Protein AF-J2P1H8-F1 (afdb_monomer)

Foldseek 3Di:
DDDDDDDDDDDDDDPDPPPPPPPPPPPPPDQQDQDPVSVVVVCVVVVHDQDPVCSVVSNVVSVVVNVVSVVVVPDPDPDDD

Secondary structure (DSSP, 8-state):
---PPPPPPPPPPP----------------PPP-SHHHHHHHHHHTTPPPPHHHHHHHHHHHHHHHHHHHHHHHSPPS---

pLDDT: mean 77.39, std 19.14, range [43.78, 97.94]

Solvent-accessible surface area (backbone atoms only — not comparable to full-atom values): 5558 Å² total; per-residue (Å²): 138,86,83,82,78,82,83,80,80,77,81,82,78,84,89,74,80,74,79,73,78,74,70,78,68,77,72,70,83,74,74,62,51,82,47,73,67,47,43,51,51,57,30,49,79,68,77,46,83,82,55,80,90,44,49,67,58,53,52,53,52,32,51,51,50,42,52,50,52,53,54,58,73,71,49,81,70,95,78,87,128

Structure (mmCIF, N/CA/C/O backbone):
data_AF-J2P1H8-F1
#
_entry.id   AF-J2P1H8-F1
#
loop_
_atom_site.group_PDB
_atom_site.id
_atom_site.type_symbol
_atom_site.label_atom_id
_atom_site.label_alt_id
_atom_site.label_comp_id
_atom_site.label_asym_id
_atom_site.label_entity_id
_atom_site.label_seq_id
_atom_site.pdbx_PDB_ins_code
_atom_site.Cartn_x
_atom_site.Cartn_y
_atom_site.Cartn_z
_atom_site.occupancy
_atom_site.B_iso_or_equiv
_atom_site.auth_seq_id
_atom_site.auth_comp_id
_atom_site.auth_asym_id
_atom_site.auth_atom_id
_atom_site.pdbx_PDB_model_num
ATOM 1 N N . MET A 1 1 ? 44.650 -33.725 50.324 1.00 45.28 1 MET A N 1
ATOM 2 C CA . MET A 1 1 ? 44.722 -34.762 49.269 1.00 45.28 1 MET A CA 1
ATOM 3 C C . MET A 1 1 ? 43.383 -34.797 48.543 1.00 45.28 1 MET A C 1
ATOM 5 O O . MET A 1 1 ? 42.363 -34.981 49.188 1.00 45.28 1 MET A O 1
ATOM 9 N N . ARG A 1 2 ? 43.387 -34.476 47.243 1.00 52.72 2 ARG A N 1
ATOM 10 C CA . ARG A 1 2 ? 42.209 -34.241 46.390 1.00 52.72 2 ARG A CA 1
ATOM 11 C C . ARG A 1 2 ? 41.752 -35.559 45.753 1.00 52.72 2 ARG A C 1
ATOM 13 O O . ARG A 1 2 ? 42.588 -36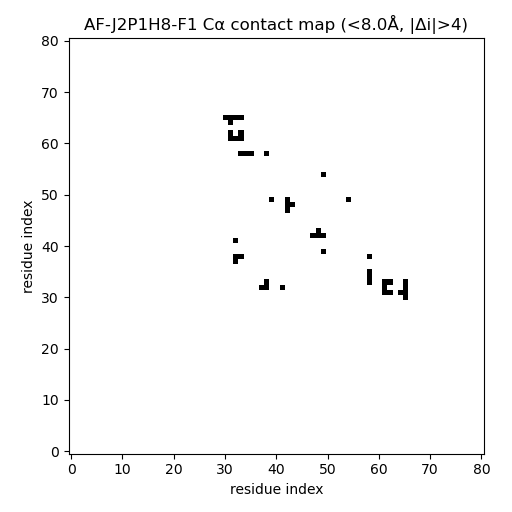.267 45.204 1.00 52.72 2 ARG A O 1
ATOM 20 N N . ARG A 1 3 ? 40.449 -35.847 45.741 1.00 62.16 3 ARG A N 1
ATOM 21 C CA . ARG A 1 3 ? 39.839 -36.721 44.727 1.00 62.16 3 ARG A CA 1
ATOM 22 C C . ARG A 1 3 ? 38.887 -35.855 43.914 1.00 62.16 3 ARG A C 1
ATOM 24 O O . ARG A 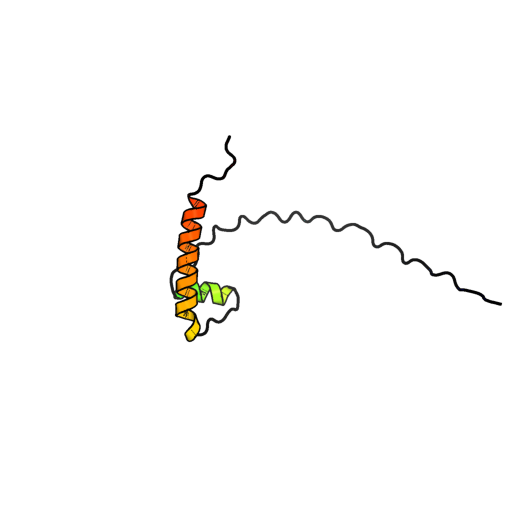1 3 ? 37.825 -35.482 44.393 1.00 62.16 3 ARG A O 1
ATOM 31 N N . MET A 1 4 ? 39.348 -35.448 42.735 1.00 54.09 4 MET A N 1
ATOM 32 C CA . MET A 1 4 ? 38.516 -34.801 41.728 1.00 54.09 4 MET A CA 1
ATOM 33 C C . MET A 1 4 ? 37.700 -35.879 41.017 1.00 54.09 4 MET A C 1
ATOM 35 O O . MET A 1 4 ? 38.267 -36.855 40.529 1.00 54.09 4 MET A O 1
ATOM 39 N N . SER A 1 5 ? 36.381 -35.717 40.998 1.00 69.62 5 SER A N 1
ATOM 40 C CA . SER A 1 5 ? 35.476 -36.562 40.220 1.00 69.62 5 SER A CA 1
ATOM 41 C C . SER A 1 5 ? 35.673 -36.295 38.723 1.00 69.62 5 SER A C 1
ATOM 43 O O . SER A 1 5 ? 35.770 -35.127 38.338 1.00 69.62 5 SER A O 1
ATOM 45 N N . PRO A 1 6 ? 35.717 -37.322 37.857 1.00 66.06 6 PRO A N 1
ATOM 46 C CA . PRO A 1 6 ? 35.754 -37.104 36.420 1.00 66.06 6 PRO A CA 1
ATOM 47 C C . PRO A 1 6 ? 34.394 -36.595 35.926 1.00 66.06 6 PRO A C 1
ATOM 49 O O . PRO A 1 6 ? 33.343 -37.175 36.202 1.00 66.06 6 PRO A O 1
ATOM 52 N N . HIS A 1 7 ? 34.442 -35.498 35.175 1.00 60.06 7 HIS A N 1
ATOM 53 C CA . HIS A 1 7 ? 33.345 -34.971 34.375 1.00 60.06 7 HIS A CA 1
ATOM 54 C C . HIS A 1 7 ? 32.898 -36.048 33.375 1.00 60.06 7 HIS A C 1
ATOM 56 O O . HIS A 1 7 ? 33.690 -36.512 32.557 1.00 60.06 7 HIS A O 1
ATOM 62 N N . ARG A 1 8 ? 31.628 -36.458 33.430 1.00 64.12 8 ARG A N 1
ATOM 63 C CA . ARG A 1 8 ? 31.029 -37.336 32.415 1.00 64.12 8 ARG A CA 1
ATOM 64 C C . ARG A 1 8 ? 30.698 -36.471 31.187 1.00 64.12 8 ARG A C 1
ATOM 66 O O . ARG A 1 8 ? 30.009 -35.467 31.375 1.00 64.12 8 ARG A O 1
ATOM 73 N N . PRO A 1 9 ? 31.182 -36.765 29.970 1.00 59.44 9 PRO A N 1
ATOM 74 C CA . PRO A 1 9 ? 30.690 -36.086 28.777 1.00 59.44 9 PRO A CA 1
ATOM 75 C C . PRO A 1 9 ? 29.270 -36.577 28.457 1.00 59.44 9 PRO A C 1
ATOM 77 O O . PRO A 1 9 ? 28.982 -37.773 28.540 1.00 59.44 9 PRO A O 1
ATOM 80 N N . SER A 1 10 ? 28.377 -35.640 28.133 1.00 58.84 10 SER A N 1
ATOM 81 C CA . SER A 1 10 ? 27.037 -35.938 27.617 1.00 58.84 10 SER A CA 1
ATOM 82 C C . SER A 1 10 ? 27.158 -36.612 26.244 1.00 58.84 10 SER A C 1
ATOM 84 O O . SER A 1 10 ? 27.984 -36.166 25.444 1.00 58.84 10 SER A O 1
ATOM 86 N N . PRO A 1 11 ? 26.369 -37.657 25.933 1.00 57.06 11 PRO A N 1
ATOM 87 C CA . PRO A 1 11 ? 26.371 -38.241 24.599 1.00 57.06 11 PRO A CA 1
ATOM 88 C C . PRO A 1 11 ? 25.845 -37.229 23.574 1.00 57.06 11 PRO A C 1
ATOM 90 O O . PRO A 1 11 ? 24.877 -36.511 23.830 1.00 57.06 11 PRO A O 1
ATOM 93 N N . ALA A 1 12 ? 26.529 -37.177 22.430 1.00 53.56 12 ALA A N 1
ATOM 94 C CA . ALA A 1 12 ? 26.155 -36.404 21.257 1.00 53.56 12 ALA A CA 1
ATOM 95 C C . ALA A 1 12 ? 24.723 -36.749 20.817 1.00 53.56 12 ALA A C 1
ATOM 97 O O . ALA A 1 12 ? 24.356 -37.922 20.739 1.00 53.56 12 ALA A O 1
ATOM 98 N N . ALA A 1 13 ? 23.924 -35.718 20.544 1.00 52.81 13 ALA A N 1
ATOM 99 C CA . ALA A 1 13 ? 22.616 -35.879 19.929 1.00 52.81 13 ALA A CA 1
ATOM 100 C C . ALA A 1 13 ? 22.779 -36.435 18.499 1.00 52.81 13 ALA A C 1
ATOM 102 O O . ALA A 1 13 ? 23.692 -35.999 17.792 1.00 52.81 13 ALA A O 1
ATOM 103 N N . PRO A 1 14 ? 21.922 -37.373 18.063 1.00 56.09 14 PRO A N 1
ATOM 104 C CA . PRO A 1 14 ? 21.955 -37.890 16.703 1.00 56.09 14 PRO A CA 1
ATOM 105 C C . PRO A 1 14 ? 21.594 -36.788 15.698 1.00 56.09 14 PRO A C 1
ATOM 107 O O . PRO A 1 14 ? 20.553 -36.135 15.790 1.00 56.09 14 PRO A O 1
ATOM 110 N N . THR A 1 15 ? 22.499 -36.580 14.746 1.00 60.44 15 THR A N 1
ATOM 111 C CA . THR A 1 15 ? 22.315 -35.808 13.518 1.00 60.44 15 THR A CA 1
ATOM 112 C C . THR A 1 15 ? 21.446 -36.592 12.549 1.00 60.44 15 THR A C 1
ATOM 114 O O . THR A 1 15 ? 21.978 -37.339 11.744 1.00 60.44 15 THR A O 1
ATOM 117 N N . ASP A 1 16 ? 20.139 -36.371 12.604 1.00 51.88 16 ASP A N 1
ATOM 118 C CA . ASP A 1 16 ? 19.220 -36.669 11.504 1.00 51.88 16 ASP A CA 1
ATOM 119 C C . ASP A 1 16 ? 18.112 -35.616 11.525 1.00 51.88 16 ASP A C 1
ATOM 121 O O . ASP A 1 16 ? 16.977 -35.851 11.931 1.00 51.88 16 ASP A O 1
ATOM 125 N N . ARG A 1 17 ? 18.461 -34.383 11.138 1.00 54.72 17 ARG A N 1
ATOM 126 C CA . ARG A 1 17 ? 17.446 -33.433 10.683 1.00 54.72 17 ARG A CA 1
ATOM 127 C C . ARG A 1 17 ? 17.364 -33.598 9.179 1.00 54.72 17 ARG A C 1
ATOM 129 O O . ARG A 1 17 ? 18.003 -32.865 8.426 1.00 54.72 17 ARG A O 1
ATOM 136 N N . GLU A 1 18 ? 16.636 -34.641 8.791 1.00 50.53 18 GLU A N 1
ATOM 13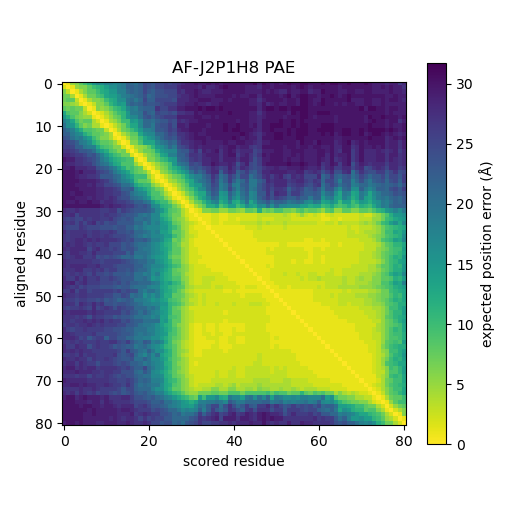7 C CA . GLU A 1 18 ? 16.165 -34.858 7.433 1.00 50.53 18 GLU A CA 1
ATOM 138 C C . GLU A 1 18 ? 15.766 -33.512 6.835 1.00 50.53 18 GLU A C 1
ATOM 140 O O . GLU A 1 18 ? 14.933 -32.765 7.358 1.00 50.53 18 GLU A O 1
ATOM 145 N N . THR A 1 19 ? 16.465 -33.179 5.759 1.00 60.22 19 THR A N 1
ATOM 146 C CA . THR A 1 19 ? 16.148 -32.062 4.891 1.00 60.22 19 THR A CA 1
ATOM 147 C C . THR A 1 19 ? 14.802 -32.382 4.263 1.00 60.22 19 THR A C 1
ATOM 149 O O . THR A 1 19 ? 14.729 -33.056 3.239 1.00 60.22 19 THR A O 1
ATOM 152 N N . MET A 1 20 ? 13.718 -31.940 4.900 1.00 53.38 20 MET A N 1
ATOM 153 C CA . MET A 1 20 ? 12.443 -31.835 4.215 1.00 53.38 20 MET A CA 1
ATOM 154 C C . MET A 1 20 ? 12.666 -30.760 3.159 1.00 53.38 20 MET A C 1
ATOM 156 O O . MET A 1 20 ? 12.803 -29.582 3.483 1.00 53.38 20 MET A O 1
ATOM 160 N N . ALA A 1 21 ? 12.850 -31.203 1.916 1.00 58.25 21 ALA A N 1
ATOM 161 C CA . ALA A 1 21 ? 12.905 -30.345 0.753 1.00 58.25 21 ALA A CA 1
ATOM 162 C C . ALA A 1 21 ? 11.595 -29.558 0.727 1.00 58.25 21 ALA A C 1
ATOM 164 O O . ALA A 1 21 ? 10.560 -30.051 0.275 1.00 58.25 21 ALA A O 1
ATOM 165 N N . GLU A 1 22 ? 11.634 -28.357 1.297 1.00 55.12 22 GLU A N 1
ATOM 166 C CA . GLU A 1 22 ? 10.592 -27.365 1.146 1.00 55.12 22 GLU A CA 1
ATOM 167 C C . GLU A 1 22 ? 10.581 -27.068 -0.349 1.00 55.12 22 GLU A C 1
ATOM 169 O O . GLU A 1 22 ? 11.444 -26.369 -0.878 1.00 55.12 22 GLU A O 1
ATOM 174 N N . THR A 1 23 ? 9.684 -27.749 -1.066 1.00 54.81 23 THR A N 1
ATOM 175 C CA . THR A 1 23 ? 9.392 -27.421 -2.455 1.00 54.81 23 THR A CA 1
ATOM 176 C C . THR A 1 23 ? 9.081 -25.933 -2.426 1.00 54.81 23 THR A C 1
ATOM 178 O O . THR A 1 23 ? 8.158 -25.571 -1.691 1.00 54.81 23 THR A O 1
ATOM 181 N N . PRO A 1 24 ? 9.844 -25.065 -3.119 1.00 55.59 24 PRO A N 1
ATOM 182 C CA . PRO A 1 24 ? 9.523 -23.654 -3.149 1.00 55.59 24 PRO A CA 1
ATOM 183 C C . PRO A 1 24 ? 8.130 -23.582 -3.753 1.00 55.59 24 PRO A C 1
ATOM 185 O O . PRO A 1 24 ? 7.961 -23.816 -4.949 1.00 55.59 24 PRO A O 1
ATOM 188 N N . ALA A 1 25 ? 7.115 -23.368 -2.914 1.00 51.66 25 ALA A N 1
ATOM 189 C CA . ALA A 1 25 ? 5.805 -23.006 -3.400 1.00 51.66 25 ALA A CA 1
ATOM 190 C C . ALA A 1 25 ? 6.075 -21.775 -4.252 1.00 51.66 25 ALA A C 1
ATOM 192 O O . ALA A 1 25 ? 6.606 -20.790 -3.734 1.00 51.66 25 ALA A O 1
ATOM 193 N N . GLU A 1 26 ? 5.852 -21.898 -5.560 1.00 46.38 26 GLU A N 1
ATOM 194 C CA . GLU A 1 26 ? 6.037 -20.815 -6.510 1.00 46.38 26 GLU A CA 1
ATOM 195 C C . GLU A 1 26 ? 5.319 -19.614 -5.915 1.00 46.38 26 GLU A C 1
ATOM 197 O O . GLU A 1 26 ? 4.093 -19.625 -5.785 1.00 46.38 26 GLU A O 1
ATOM 202 N N . ALA A 1 27 ? 6.094 -18.657 -5.393 1.00 51.16 27 ALA A N 1
ATOM 203 C CA . ALA A 1 27 ? 5.515 -17.544 -4.676 1.00 51.16 27 ALA A CA 1
ATOM 204 C C . ALA A 1 27 ? 4.640 -16.850 -5.716 1.00 51.16 27 ALA A C 1
ATOM 206 O O . ALA A 1 27 ? 5.197 -16.370 -6.712 1.00 51.16 27 ALA A O 1
ATOM 207 N N . PRO A 1 28 ? 3.300 -16.836 -5.552 1.00 54.94 28 PRO A N 1
ATOM 208 C CA . PRO A 1 28 ? 2.448 -16.154 -6.506 1.00 54.94 28 PRO A CA 1
ATOM 209 C C . PRO A 1 28 ? 3.030 -14.759 -6.621 1.00 54.94 28 PRO A C 1
ATOM 211 O O . PRO A 1 28 ? 3.352 -14.165 -5.589 1.00 54.94 28 PRO A O 1
ATOM 214 N N . THR A 1 29 ? 3.281 -14.284 -7.844 1.00 59.44 29 THR A N 1
ATOM 215 C CA . THR A 1 29 ? 3.884 -12.972 -8.084 1.00 59.44 29 THR A CA 1
ATOM 216 C C . THR A 1 29 ? 2.992 -11.927 -7.431 1.00 59.44 29 THR A C 1
ATOM 218 O O . THR A 1 29 ? 2.046 -11.439 -8.049 1.00 59.44 29 THR A O 1
ATOM 221 N N . ALA A 1 30 ? 3.233 -11.651 -6.151 1.00 63.22 30 ALA A N 1
ATOM 222 C CA . ALA A 1 30 ? 2.273 -10.961 -5.322 1.00 63.22 30 ALA A CA 1
ATOM 223 C C . ALA A 1 30 ? 2.253 -9.526 -5.824 1.00 63.22 30 ALA A C 1
ATOM 225 O O . ALA A 1 30 ? 3.252 -8.799 -5.757 1.00 63.22 30 ALA A O 1
ATOM 226 N N . ALA A 1 31 ? 1.141 -9.150 -6.446 1.00 82.44 31 ALA A N 1
ATOM 227 C CA . ALA A 1 31 ? 0.913 -7.773 -6.812 1.00 82.44 31 ALA A CA 1
ATOM 228 C C . ALA A 1 31 ? 0.926 -6.948 -5.521 1.00 82.44 31 ALA A C 1
ATOM 230 O O . ALA A 1 31 ? 0.353 -7.350 -4.509 1.00 82.44 31 ALA A O 1
ATOM 231 N N . VAL A 1 32 ? 1.634 -5.820 -5.542 1.00 92.44 32 VAL A N 1
ATOM 232 C CA . VAL A 1 32 ? 1.604 -4.877 -4.423 1.00 92.44 32 VAL A CA 1
ATOM 233 C C . VAL A 1 32 ? 0.184 -4.293 -4.371 1.00 92.44 32 VAL A C 1
ATOM 235 O O . VAL A 1 32 ? -0.236 -3.764 -5.403 1.00 92.44 32 VAL A O 1
ATOM 238 N N . PRO A 1 33 ? -0.546 -4.384 -3.239 1.00 94.56 33 PRO A N 1
ATOM 239 C CA . PRO A 1 33 ? -1.875 -3.787 -3.087 1.00 94.56 33 PRO A CA 1
ATOM 240 C C . PRO A 1 33 ? -1.864 -2.300 -3.453 1.00 94.56 33 PRO A C 1
ATOM 242 O O . PRO A 1 33 ? -0.957 -1.580 -3.026 1.00 94.56 33 PRO A O 1
ATOM 245 N N . GLN A 1 34 ? -2.834 -1.837 -4.245 1.00 91.69 34 GLN A N 1
ATOM 246 C CA . GLN A 1 34 ? -2.860 -0.458 -4.750 1.00 91.69 34 GLN A CA 1
ATOM 247 C C . GLN A 1 34 ? -4.101 0.329 -4.315 1.00 91.69 34 GLN A C 1
ATOM 249 O O . GLN A 1 34 ? -4.032 1.555 -4.240 1.00 91.69 34 GLN A O 1
ATOM 254 N N . SER A 1 35 ? -5.214 -0.345 -4.024 1.00 94.12 35 SER A N 1
ATOM 255 C CA . SER A 1 35 ? -6.440 0.284 -3.511 1.00 94.12 35 SER A CA 1
ATOM 256 C C . SER A 1 35 ? -6.575 0.146 -1.993 1.00 94.12 35 SER A C 1
ATOM 258 O O . SER A 1 35 ? -5.975 -0.738 -1.386 1.00 94.12 35 SER A O 1
ATOM 260 N N . ALA A 1 36 ? -7.391 1.002 -1.370 1.00 92.94 36 ALA A N 1
ATOM 261 C CA . ALA A 1 36 ? -7.654 0.938 0.069 1.00 92.94 36 ALA A CA 1
ATOM 262 C C . ALA A 1 36 ? -8.204 -0.435 0.502 1.00 92.94 36 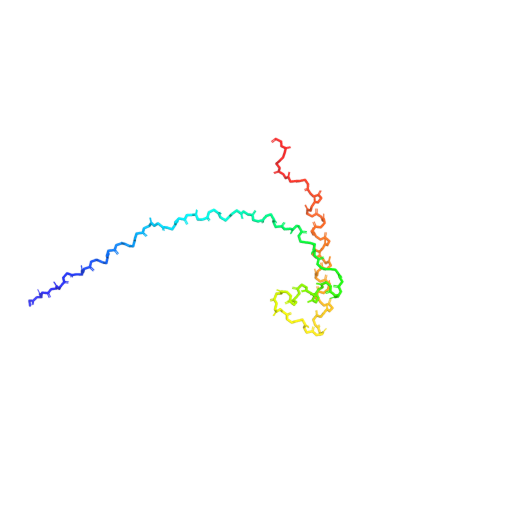ALA A C 1
ATOM 264 O O . ALA A 1 36 ? -7.738 -0.992 1.493 1.00 92.94 36 ALA A O 1
ATOM 265 N N . ASP A 1 37 ? -9.112 -1.017 -0.287 1.00 94.44 37 ASP A N 1
ATOM 266 C CA . ASP A 1 37 ? -9.706 -2.328 -0.002 1.00 94.44 37 ASP A CA 1
ATOM 267 C C . ASP A 1 37 ? -8.674 -3.458 -0.085 1.00 94.44 37 ASP A C 1
ATOM 269 O O . ASP A 1 37 ? -8.620 -4.322 0.789 1.00 94.44 37 ASP A O 1
ATOM 273 N N . GLU A 1 38 ? -7.801 -3.439 -1.097 1.00 95.44 38 GLU A N 1
ATOM 274 C CA . GLU A 1 38 ? -6.716 -4.421 -1.215 1.00 95.44 38 GLU A CA 1
ATOM 275 C C . GLU A 1 38 ? -5.713 -4.290 -0.065 1.00 95.44 38 GLU A C 1
ATOM 277 O O . GLU A 1 38 ? -5.212 -5.296 0.440 1.00 95.44 38 GLU A O 1
ATOM 282 N N . ILE A 1 39 ? -5.415 -3.059 0.360 1.00 96.25 39 ILE A N 1
ATOM 283 C CA . ILE A 1 39 ? -4.521 -2.784 1.488 1.00 96.25 39 ILE A CA 1
ATOM 284 C C . ILE A 1 39 ? -5.135 -3.322 2.782 1.00 96.25 39 ILE A C 1
ATOM 286 O O . ILE A 1 39 ? -4.456 -4.037 3.522 1.00 96.25 39 ILE A O 1
ATOM 290 N N . ALA A 1 40 ? -6.413 -3.036 3.033 1.00 95.25 40 ALA A N 1
ATOM 291 C CA . ALA A 1 40 ? -7.137 -3.521 4.203 1.00 95.25 40 ALA A CA 1
ATOM 292 C C . ALA A 1 40 ? -7.236 -5.054 4.212 1.00 95.25 40 ALA A C 1
ATOM 294 O O . ALA A 1 40 ? -6.963 -5.683 5.234 1.00 9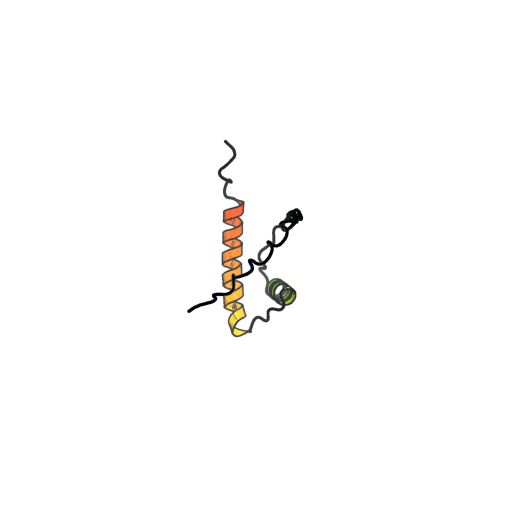5.25 40 ALA A O 1
ATOM 295 N N . ALA A 1 41 ? -7.540 -5.671 3.068 1.00 94.81 41 ALA A N 1
ATOM 296 C CA . ALA A 1 41 ? -7.588 -7.123 2.931 1.00 94.81 41 ALA A CA 1
ATOM 297 C C . ALA A 1 41 ? -6.213 -7.767 3.175 1.00 94.81 41 ALA A C 1
ATOM 299 O O . ALA A 1 41 ? -6.111 -8.752 3.907 1.00 94.81 41 ALA A O 1
ATOM 300 N N . ALA A 1 42 ? -5.140 -7.196 2.616 1.00 95.31 42 ALA A N 1
ATOM 301 C CA . ALA A 1 42 ? -3.780 -7.698 2.802 1.00 95.31 42 ALA A CA 1
ATOM 302 C C . ALA A 1 42 ? -3.288 -7.540 4.250 1.00 95.31 42 ALA A C 1
ATOM 304 O O . ALA A 1 42 ? -2.613 -8.430 4.772 1.00 95.31 42 ALA A O 1
ATOM 305 N N . ALA A 1 43 ? -3.627 -6.429 4.908 1.00 96.06 43 ALA A N 1
ATOM 306 C CA . ALA A 1 43 ? -3.332 -6.213 6.320 1.00 96.06 43 ALA A CA 1
ATOM 307 C C . ALA A 1 43 ? -4.120 -7.192 7.205 1.00 96.06 43 ALA A C 1
ATOM 309 O O . ALA A 1 43 ? -3.526 -7.874 8.042 1.00 96.06 43 ALA A O 1
ATOM 310 N N . GLY A 1 44 ? -5.421 -7.351 6.947 1.00 96.50 44 GLY A N 1
ATOM 311 C CA . GLY A 1 44 ? -6.300 -8.275 7.664 1.00 96.50 44 GLY A CA 1
ATOM 312 C C . GLY A 1 44 ? -5.867 -9.735 7.536 1.00 96.50 44 GLY A C 1
ATOM 313 O O . GLY A 1 44 ? -5.782 -10.437 8.541 1.00 96.50 44 GLY A O 1
ATOM 314 N N . ALA A 1 45 ? -5.474 -10.175 6.337 1.00 95.62 45 ALA A N 1
ATOM 315 C CA . ALA A 1 45 ? -4.919 -11.513 6.110 1.00 95.62 45 ALA A CA 1
ATOM 316 C C . ALA A 1 45 ? -3.631 -11.780 6.914 1.00 95.62 45 ALA A C 1
ATOM 318 O O . ALA A 1 45 ? -3.278 -12.932 7.156 1.00 95.62 45 ALA A O 1
ATOM 319 N N . ARG A 1 46 ? -2.932 -10.721 7.341 1.00 94.75 46 ARG A N 1
ATOM 320 C CA . ARG A 1 46 ? -1.725 -10.782 8.179 1.00 94.75 46 ARG A CA 1
ATOM 321 C C . ARG A 1 46 ? -1.989 -10.472 9.655 1.00 94.75 46 ARG A C 1
ATOM 323 O O . ARG A 1 46 ? -1.038 -10.419 10.428 1.00 94.75 46 ARG A O 1
ATOM 330 N N . GLY A 1 47 ? -3.244 -10.248 10.049 1.00 96.94 47 GLY A N 1
ATOM 331 C CA . GLY A 1 47 ? -3.599 -9.850 11.413 1.00 96.94 47 GLY A CA 1
ATOM 332 C C . GLY A 1 47 ? -3.063 -8.470 11.810 1.00 96.94 47 GLY A C 1
ATOM 333 O O . GLY A 1 47 ? -2.853 -8.211 12.992 1.00 96.94 47 GLY A O 1
ATOM 334 N N . LEU A 1 48 ? -2.805 -7.595 10.834 1.00 96.31 48 LEU A N 1
ATOM 335 C CA . LEU A 1 48 ? -2.325 -6.234 11.056 1.00 96.31 48 LEU A CA 1
ATOM 336 C C . LEU A 1 48 ? -3.496 -5.253 11.006 1.00 96.31 48 LEU A C 1
ATOM 338 O O . LEU A 1 48 ? -4.319 -5.307 10.094 1.00 96.31 48 LEU A O 1
ATOM 342 N N . SER A 1 49 ? -3.525 -4.321 11.957 1.00 96.38 49 SER A N 1
ATOM 343 C CA . SER A 1 49 ? -4.441 -3.181 11.936 1.00 96.38 49 SER A CA 1
ATOM 344 C C . SER A 1 49 ? -3.681 -1.929 11.512 1.00 96.38 49 SER A C 1
ATOM 346 O O . SER A 1 49 ? -2.640 -1.613 12.092 1.00 96.38 49 SER A O 1
ATOM 348 N N . ILE A 1 50 ? -4.178 -1.236 10.490 1.00 95.75 50 ILE A N 1
ATOM 349 C CA . ILE A 1 50 ? -3.630 0.045 10.038 1.00 95.75 50 ILE A CA 1
ATOM 350 C C . ILE A 1 50 ? -4.460 1.138 10.703 1.00 95.75 50 ILE A C 1
ATOM 352 O O . ILE A 1 50 ? -5.674 1.186 10.528 1.00 95.75 50 ILE A O 1
ATOM 356 N N . LEU A 1 51 ? -3.807 1.992 11.490 1.00 96.69 51 LEU A N 1
ATOM 357 C CA . LEU A 1 51 ? -4.477 3.128 12.115 1.00 96.69 51 LEU A CA 1
ATOM 358 C C . LEU A 1 51 ? -4.831 4.185 11.051 1.00 96.69 51 LEU A C 1
ATOM 360 O O . LEU A 1 51 ? -4.038 4.360 10.117 1.00 96.69 51 LEU A O 1
ATOM 364 N N . PRO A 1 52 ? -5.953 4.919 11.188 1.00 95.75 52 PRO A N 1
ATOM 365 C CA . PRO A 1 52 ? -6.384 5.914 10.201 1.00 95.75 52 PRO A CA 1
ATOM 366 C C . PRO A 1 52 ? -5.307 6.953 9.860 1.00 95.75 52 PRO A C 1
ATOM 368 O O . PRO A 1 52 ? -5.098 7.299 8.699 1.00 95.75 52 PRO A O 1
ATOM 371 N N . GLU A 1 53 ? -4.546 7.409 10.856 1.00 97.19 53 GLU A N 1
ATOM 372 C CA . GLU A 1 53 ? -3.441 8.355 10.681 1.00 97.19 53 GLU A CA 1
ATOM 373 C C . GLU A 1 53 ? -2.274 7.800 9.844 1.00 97.19 53 GLU A C 1
ATOM 375 O O . GLU A 1 53 ? -1.468 8.566 9.314 1.00 97.19 53 GLU A O 1
ATOM 380 N N . CYS A 1 54 ? -2.173 6.475 9.698 1.00 97.31 54 CYS A N 1
ATOM 381 C CA . CYS A 1 54 ? -1.128 5.805 8.929 1.00 97.31 54 CYS A CA 1
ATOM 382 C C . CYS A 1 54 ? -1.537 5.500 7.479 1.00 97.31 54 CYS A C 1
ATOM 384 O O . CYS A 1 54 ? -0.656 5.246 6.655 1.00 97.31 54 CYS A O 1
ATOM 386 N N . GLU A 1 55 ? -2.829 5.527 7.137 1.00 95.69 55 GLU A N 1
ATOM 387 C CA . GLU A 1 55 ? -3.344 5.075 5.833 1.00 95.69 55 GLU A CA 1
ATOM 388 C C . GLU A 1 55 ? -2.703 5.812 4.647 1.00 95.69 55 GLU A C 1
ATOM 390 O O . GLU A 1 55 ? -2.266 5.194 3.668 1.00 95.69 55 GLU A O 1
ATOM 395 N N . ALA A 1 56 ? -2.570 7.137 4.753 1.00 96.75 56 ALA A N 1
ATOM 396 C CA . ALA A 1 56 ? -1.947 7.960 3.717 1.00 96.75 56 ALA A CA 1
ATOM 397 C C . ALA A 1 56 ? -0.463 7.601 3.502 1.00 96.75 56 ALA A C 1
ATOM 399 O O . ALA A 1 56 ? 0.015 7.539 2.370 1.00 96.75 56 ALA A O 1
ATOM 400 N N . GLY A 1 57 ? 0.270 7.312 4.581 1.00 97.88 57 GLY A N 1
ATOM 401 C CA . GLY A 1 57 ? 1.675 6.907 4.500 1.00 97.88 57 GLY A CA 1
ATOM 402 C C . GLY A 1 57 ? 1.846 5.500 3.925 1.00 97.88 57 GLY A C 1
ATOM 403 O O . GLY A 1 57 ? 2.700 5.275 3.065 1.00 97.88 57 GLY A O 1
ATOM 404 N N . VAL A 1 58 ? 1.005 4.557 4.361 1.00 97.88 58 VAL A N 1
ATOM 405 C CA . VAL A 1 58 ? 1.019 3.172 3.871 1.00 97.88 58 VAL A CA 1
ATOM 406 C C . VAL A 1 58 ? 0.712 3.128 2.376 1.00 97.88 58 VAL A C 1
ATOM 408 O O . VAL A 1 58 ? 1.465 2.514 1.620 1.00 97.88 58 VAL A O 1
ATOM 411 N N . SER A 1 59 ? -0.338 3.820 1.932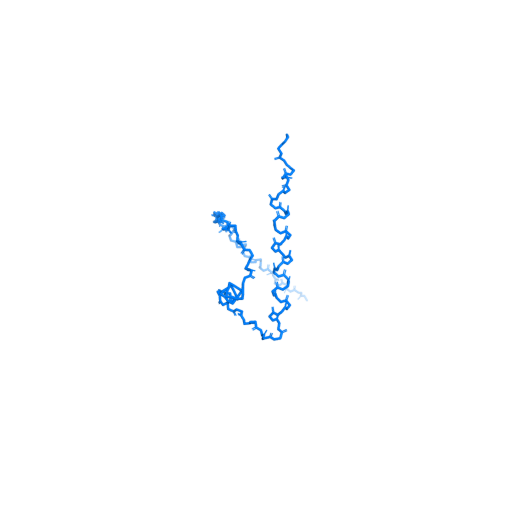 1.00 97.56 59 SER A N 1
ATOM 412 C CA . SER A 1 59 ? -0.708 3.882 0.512 1.00 97.56 59 SER A CA 1
ATOM 413 C C . SER A 1 59 ? 0.399 4.498 -0.353 1.00 97.56 59 SER A C 1
ATOM 415 O O . SER A 1 59 ? 0.753 3.928 -1.387 1.00 97.56 59 SER A 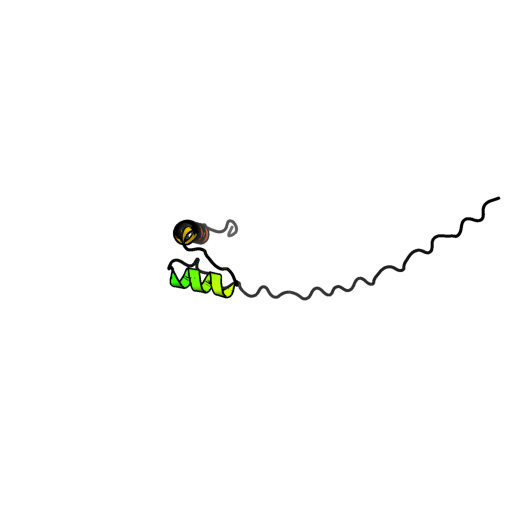O 1
ATOM 417 N N . ALA A 1 60 ? 1.023 5.594 0.092 1.00 97.56 60 ALA A N 1
ATOM 418 C CA . ALA A 1 60 ? 2.146 6.211 -0.615 1.00 97.56 60 ALA A CA 1
ATOM 419 C C . ALA A 1 60 ? 3.355 5.265 -0.739 1.00 97.56 60 ALA A C 1
ATOM 421 O O . ALA A 1 60 ? 3.946 5.136 -1.816 1.00 97.56 60 ALA A O 1
ATOM 422 N N . ASN A 1 61 ? 3.707 4.558 0.339 1.00 97.94 61 ASN A N 1
ATOM 423 C CA . ASN A 1 61 ? 4.815 3.605 0.324 1.00 97.94 61 ASN A CA 1
ATOM 424 C C . ASN A 1 61 ? 4.533 2.409 -0.601 1.00 97.94 61 ASN A C 1
ATOM 426 O O . ASN A 1 61 ? 5.391 2.002 -1.384 1.00 97.94 61 ASN A O 1
ATOM 430 N N . LEU A 1 62 ? 3.313 1.869 -0.568 1.00 97.12 62 LEU A N 1
ATOM 431 C CA . LEU A 1 62 ? 2.912 0.778 -1.457 1.00 97.12 62 LEU A CA 1
ATOM 432 C C . LEU A 1 62 ? 2.908 1.212 -2.928 1.00 97.12 62 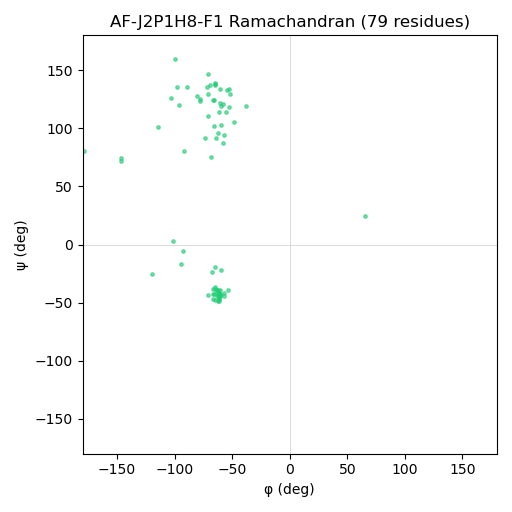LEU A C 1
ATOM 434 O O . LEU A 1 62 ? 3.359 0.453 -3.784 1.00 97.12 62 LEU A O 1
ATOM 438 N N . ALA A 1 63 ? 2.513 2.449 -3.237 1.00 96.06 63 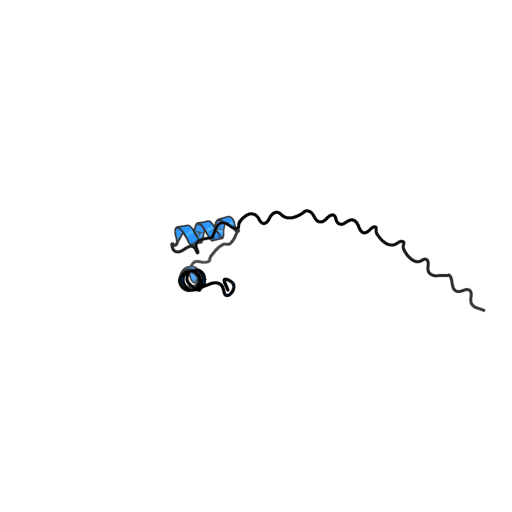ALA A N 1
ATOM 439 C CA . ALA A 1 63 ? 2.624 2.993 -4.589 1.00 96.06 63 ALA A CA 1
ATOM 440 C C . ALA A 1 63 ? 4.087 3.063 -5.069 1.00 96.06 63 ALA A C 1
ATOM 442 O O . ALA A 1 63 ? 4.391 2.684 -6.208 1.00 96.06 63 ALA A O 1
ATOM 443 N N . LEU A 1 64 ? 5.010 3.485 -4.196 1.00 96.62 64 LEU A N 1
ATOM 444 C CA . LEU A 1 64 ? 6.445 3.496 -4.489 1.00 96.62 64 LEU A CA 1
ATOM 445 C C . LEU A 1 64 ? 6.977 2.081 -4.758 1.00 96.62 64 LEU A C 1
ATOM 447 O O . LEU A 1 64 ? 7.660 1.858 -5.763 1.00 96.62 64 LEU A O 1
ATOM 451 N N . LEU A 1 65 ? 6.624 1.116 -3.906 1.00 95.44 65 LEU A N 1
ATOM 452 C CA . LEU A 1 65 ? 7.009 -0.288 -4.065 1.00 95.44 65 LEU A CA 1
ATOM 453 C C . LEU A 1 65 ? 6.431 -0.897 -5.344 1.00 95.44 65 LEU A C 1
ATOM 455 O O . LEU A 1 65 ? 7.144 -1.597 -6.060 1.00 95.44 65 LEU A O 1
ATOM 459 N N . ALA A 1 66 ? 5.176 -0.593 -5.683 1.00 93.38 66 ALA A N 1
ATOM 460 C CA . ALA A 1 66 ? 4.544 -1.055 -6.914 1.00 93.38 66 ALA A CA 1
ATOM 461 C C . ALA A 1 66 ? 5.298 -0.547 -8.149 1.00 93.38 66 ALA A C 1
ATOM 463 O O . ALA A 1 66 ? 5.571 -1.317 -9.074 1.00 93.38 66 ALA A O 1
ATOM 464 N N . ARG A 1 67 ? 5.691 0.734 -8.155 1.00 92.81 67 ARG A N 1
ATOM 465 C CA . ARG A 1 67 ? 6.524 1.304 -9.221 1.00 92.81 67 ARG A CA 1
ATOM 466 C C . ARG A 1 67 ? 7.878 0.602 -9.297 1.00 92.81 67 ARG A C 1
ATOM 468 O O . ARG A 1 67 ? 8.285 0.195 -10.382 1.00 92.81 67 ARG A O 1
ATOM 475 N N . HIS A 1 68 ? 8.555 0.439 -8.164 1.00 93.38 68 HIS A N 1
ATOM 476 C CA . HIS A 1 68 ? 9.867 -0.201 -8.115 1.00 93.38 68 HIS A CA 1
ATOM 477 C C . HIS A 1 68 ? 9.818 -1.659 -8.596 1.00 93.38 68 HIS A C 1
ATOM 479 O O . HIS A 1 68 ? 10.641 -2.071 -9.411 1.00 93.38 68 HIS A O 1
ATOM 485 N N . ALA A 1 69 ? 8.800 -2.415 -8.182 1.00 91.69 69 ALA A N 1
ATOM 486 C CA . ALA A 1 69 ? 8.586 -3.788 -8.621 1.00 91.69 69 ALA A CA 1
ATOM 487 C C . ALA A 1 69 ? 8.390 -3.890 -10.142 1.00 91.69 69 ALA A C 1
ATOM 489 O O . ALA A 1 69 ? 8.923 -4.808 -10.762 1.00 91.69 69 ALA A O 1
ATOM 490 N N . ARG A 1 70 ? 7.676 -2.941 -10.769 1.00 89.62 70 ARG A N 1
ATOM 491 C CA . ARG A 1 70 ? 7.554 -2.886 -12.239 1.00 89.62 70 ARG A CA 1
ATOM 492 C C . ARG A 1 70 ? 8.915 -2.688 -12.906 1.00 89.62 70 ARG A C 1
ATOM 494 O O . ARG A 1 70 ? 9.212 -3.397 -13.859 1.00 89.62 70 ARG A O 1
ATOM 501 N N . THR A 1 71 ? 9.748 -1.786 -12.381 1.00 90.06 71 THR A N 1
ATOM 502 C CA . THR A 1 71 ? 11.109 -1.569 -12.895 1.00 90.06 71 THR A CA 1
ATOM 503 C C . THR A 1 71 ? 11.968 -2.825 -12.769 1.00 90.06 71 THR A C 1
ATOM 505 O O . THR A 1 71 ? 12.599 -3.218 -13.744 1.00 90.06 71 THR A O 1
ATOM 508 N N . MET A 1 72 ? 11.953 -3.496 -11.613 1.00 88.62 72 MET A N 1
ATOM 509 C CA . MET A 1 72 ? 12.741 -4.718 -11.406 1.00 88.62 72 MET A CA 1
ATOM 510 C C . MET A 1 72 ? 12.323 -5.854 -12.344 1.00 88.62 72 MET A C 1
ATOM 512 O O . MET A 1 72 ? 13.178 -6.554 -12.870 1.00 88.62 72 MET A O 1
ATOM 516 N N . ARG A 1 73 ? 11.020 -6.012 -12.607 1.00 86.31 73 ARG A N 1
ATOM 517 C CA . ARG A 1 73 ? 10.507 -7.040 -13.531 1.00 86.31 73 ARG A CA 1
ATOM 518 C C . ARG A 1 73 ? 10.884 -6.794 -14.993 1.00 86.31 73 ARG A C 1
ATOM 520 O O . ARG A 1 73 ? 10.872 -7.730 -15.780 1.00 86.31 73 ARG A O 1
ATOM 527 N N . GLN A 1 74 ? 11.166 -5.547 -15.363 1.00 81.88 74 GLN A N 1
ATOM 528 C CA . GLN A 1 74 ? 11.561 -5.159 -16.721 1.00 81.88 74 GLN A CA 1
ATOM 529 C C . GLN A 1 74 ? 13.084 -5.155 -16.917 1.00 81.88 74 GLN A C 1
ATOM 531 O O . GLN A 1 74 ? 13.555 -4.939 -18.032 1.00 81.88 74 GLN A O 1
ATOM 536 N N . MET A 1 75 ? 13.860 -5.371 -15.851 1.00 70.31 75 MET A N 1
ATOM 537 C CA . MET A 1 75 ? 15.313 -5.415 -15.924 1.00 70.31 75 MET A CA 1
ATOM 538 C C . MET A 1 75 ? 15.751 -6.799 -16.429 1.00 70.31 75 MET A C 1
ATOM 540 O O . MET A 1 75 ? 15.315 -7.803 -15.865 1.00 70.31 75 MET A O 1
ATOM 544 N N . PRO A 1 76 ? 16.590 -6.893 -17.478 1.00 65.81 76 PRO A N 1
ATOM 545 C CA . PRO A 1 76 ? 17.108 -8.178 -17.922 1.00 65.81 76 PRO A CA 1
ATOM 546 C C . PRO A 1 76 ? 17.911 -8.802 -16.780 1.00 65.81 76 PRO A C 1
ATOM 548 O O . PRO A 1 76 ? 18.861 -8.202 -16.273 1.00 65.81 76 PRO A O 1
ATOM 551 N N . THR A 1 77 ? 17.514 -9.998 -16.350 1.00 68.50 77 THR A N 1
ATOM 552 C CA . THR A 1 77 ? 18.277 -10.780 -15.380 1.00 68.50 77 THR A CA 1
ATOM 553 C C . THR A 1 77 ? 19.652 -11.034 -15.984 1.00 68.50 77 THR A C 1
ATOM 555 O O . THR A 1 77 ? 19.760 -11.618 -17.061 1.00 68.50 77 THR A O 1
ATOM 558 N N . ALA A 1 78 ? 20.705 -10.557 -15.322 1.00 65.69 78 ALA A N 1
ATOM 559 C CA . ALA A 1 78 ? 22.083 -10.756 -15.750 1.00 65.69 78 ALA A CA 1
ATOM 560 C C . ALA A 1 78 ? 22.473 -12.236 -15.596 1.00 65.69 78 ALA A C 1
ATOM 562 O O . ALA A 1 78 ? 23.115 -12.593 -14.620 1.00 65.69 78 ALA A O 1
ATOM 563 N N . THR A 1 79 ? 21.994 -13.096 -16.498 1.00 60.03 79 THR A N 1
ATOM 564 C CA . THR A 1 79 ? 22.475 -14.443 -16.865 1.00 60.03 79 THR A CA 1
ATOM 565 C C . THR A 1 79 ? 21.557 -14.951 -17.985 1.00 60.03 79 THR A C 1
ATOM 567 O O . THR A 1 79 ? 20.599 -15.680 -17.751 1.00 60.03 79 THR A O 1
ATOM 570 N N . GLN A 1 80 ? 21.823 -14.500 -19.208 1.00 51.72 80 GLN A N 1
ATOM 571 C CA . GLN A 1 80 ? 21.589 -15.248 -20.447 1.00 51.72 80 GLN A CA 1
ATOM 572 C C . GLN A 1 80 ? 22.701 -14.821 -21.413 1.00 51.72 80 GLN A C 1
ATOM 574 O O . GLN A 1 80 ? 22.498 -13.975 -22.281 1.00 51.72 80 GLN A O 1
ATOM 579 N N . ALA A 1 81 ? 23.906 -15.325 -21.156 1.00 43.78 81 ALA A N 1
ATOM 580 C CA . ALA A 1 81 ? 25.068 -15.280 -22.036 1.00 43.78 81 ALA A CA 1
ATOM 581 C C . ALA A 1 81 ? 25.898 -16.540 -21.779 1.00 43.78 81 ALA A C 1
ATOM 583 O O . ALA A 1 81 ? 26.021 -16.900 -20.584 1.00 43.78 81 ALA A O 1
#

Mean predicted aligned error: 15.53 Å

Radius of gyration: 25.94 Å; Cα contacts (8 Å, |Δi|>4): 24; chains: 1; bounding box: 54×47×71 Å

Sequence (81 aa):
MRRMSPHRPSPAAPTDRETMAETPAEAPTAAVPQSADEIAAAAGARGLSILPECEAGVSANLALLARHARTMRQMPTATQA